Protein AF-A0A1I8HEH3-F1 (afdb_monomer_lite)

Sequence (156 aa):
EAFVLRLYREANPTGFIKAITDRAQGLTRGGFGIERILRTLFVPGLFLLPRFHESVAACMDACPPQVEEVRVNLTEPMLRCQSALVDLLKACMQELARSAPVLDANELTVENALTRGFDQLLRSYTDPVWHRMSYRSRQLVADIRTLRRFLLALTQ

Foldseek 3Di:
DLVVQVVCCVVCVPDDFDDDDPCPVVQPPDPDHVVVVCVSRVHPDDDDDDCPPPVNVVVCVVDDDDDDDDDDDADPVLVVLLVVLLVLLLVLLVVLCVQQVQDDNVCSDSVNLLDPCNLVVVCVRCVVCVVVHDPSSVVSNVSSVVSSVVNVVSVD

Secondary structure (DSSP, 8-state):
-HHHHHHHHHH-TT-------S-HHHHH-SS--HHHHHHHHT-S------TTSHHHHHHHHTSPPP-----PPPPHHHHHHHHHHHHHHHHHHHHHHHH-TTS-TTT--HHHHHSTTHHHHHHHHHGGGGGGS-HHHHHHHHHHHHHHHHHHHHH-

pLDDT: mean 87.6, std 8.33, range [56.53, 95.75]

Structure (mmCIF, N/CA/C/O backbone):
data_AF-A0A1I8HEH3-F1
#
_entry.id   AF-A0A1I8HEH3-F1
#
loop_
_atom_site.group_PDB
_atom_site.id
_atom_site.type_symbol
_atom_site.label_atom_id
_atom_site.label_alt_id
_atom_site.label_comp_id
_atom_site.label_asym_id
_atom_site.label_entity_id
_atom_site.label_seq_id
_atom_site.pdbx_PDB_ins_code
_atom_site.Cartn_x
_atom_site.Cartn_y
_atom_site.Cartn_z
_atom_site.occupancy
_atom_site.B_iso_or_equiv
_atom_site.auth_seq_id
_atom_site.auth_comp_id
_atom_site.auth_asym_id
_atom_site.auth_atom_id
_atom_site.pdbx_PDB_model_num
ATOM 1 N N . GLU A 1 1 ? -20.391 -0.368 0.387 1.00 59.88 1 GLU A N 1
ATOM 2 C CA . GLU A 1 1 ? -20.772 -0.654 1.792 1.00 59.88 1 GLU A CA 1
ATOM 3 C C . GLU A 1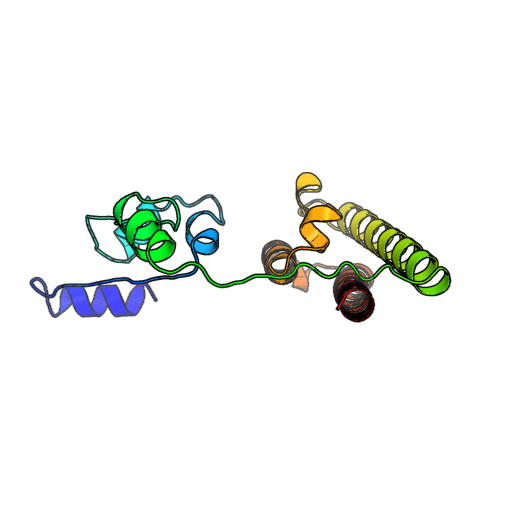 1 ? -21.666 0.408 2.442 1.00 59.88 1 GLU A C 1
ATOM 5 O O . GLU A 1 1 ? -22.540 0.037 3.211 1.00 59.88 1 GLU A O 1
ATOM 10 N N . ALA A 1 2 ? -21.550 1.700 2.097 1.00 78.25 2 ALA A N 1
ATOM 11 C CA . ALA A 1 2 ? -22.371 2.772 2.688 1.00 78.25 2 ALA A CA 1
ATOM 12 C C . ALA A 1 2 ? -23.903 2.568 2.605 1.00 78.25 2 ALA A C 1
ATOM 14 O O . ALA A 1 2 ? -24.631 3.057 3.462 1.00 78.25 2 ALA A O 1
ATOM 15 N N . PHE A 1 3 ? -24.400 1.858 1.587 1.00 90.50 3 PHE A N 1
ATOM 16 C CA . PHE A 1 3 ? -25.835 1.627 1.380 1.00 90.50 3 PHE A CA 1
ATOM 17 C C . PHE A 1 3 ? -26.467 0.740 2.462 1.00 90.50 3 PHE A C 1
ATOM 19 O O . PHE A 1 3 ? -27.481 1.109 3.045 1.00 90.50 3 PHE A O 1
ATOM 26 N N . VAL A 1 4 ? -25.835 -0.393 2.780 1.00 92.06 4 VAL A N 1
ATOM 27 C CA . VAL A 1 4 ? -26.353 -1.346 3.778 1.00 92.06 4 VAL A CA 1
ATOM 28 C C . VAL A 1 4 ? -26.403 -0.704 5.164 1.00 92.06 4 VAL A C 1
ATOM 30 O O . VAL A 1 4 ? -27.371 -0.876 5.896 1.00 92.06 4 VAL A O 1
ATOM 33 N N . LEU A 1 5 ? -25.391 0.096 5.504 1.00 91.44 5 LEU A N 1
ATOM 34 C CA . LEU A 1 5 ? -25.330 0.794 6.790 1.00 91.44 5 LEU A CA 1
ATOM 35 C C . LEU A 1 5 ? -26.405 1.879 6.922 1.00 91.44 5 LEU A C 1
ATOM 37 O O . LEU A 1 5 ? -26.937 2.068 8.013 1.00 91.44 5 LEU A O 1
ATOM 41 N N . ARG A 1 6 ? -26.759 2.557 5.821 1.00 91.50 6 ARG A N 1
ATOM 42 C CA . ARG A 1 6 ? -27.878 3.514 5.796 1.00 91.50 6 ARG A CA 1
ATOM 43 C C . ARG A 1 6 ? -29.211 2.816 6.052 1.00 91.50 6 ARG A C 1
ATOM 45 O O . ARG A 1 6 ? -29.914 3.218 6.970 1.00 91.50 6 ARG A O 1
ATOM 52 N N . LEU A 1 7 ? -29.491 1.725 5.335 1.00 93.62 7 LEU A N 1
ATOM 53 C CA . LEU A 1 7 ? -30.700 0.919 5.547 1.00 93.62 7 LEU A CA 1
ATOM 54 C C . LEU A 1 7 ? -30.800 0.382 6.980 1.00 93.62 7 LEU A C 1
ATOM 56 O O . LEU A 1 7 ? -31.857 0.447 7.602 1.00 93.62 7 LEU A O 1
ATOM 60 N N . TYR A 1 8 ? -29.689 -0.119 7.529 1.00 93.25 8 TYR A N 1
ATOM 61 C CA . TYR A 1 8 ? -29.653 -0.586 8.913 1.00 93.25 8 TYR A CA 1
ATOM 62 C C . TYR A 1 8 ? -30.023 0.529 9.897 1.00 93.25 8 TYR A C 1
ATOM 64 O O . TYR A 1 8 ? -30.809 0.295 10.814 1.00 93.25 8 TYR A O 1
ATOM 72 N N . ARG A 1 9 ? -29.479 1.737 9.698 1.00 90.88 9 ARG A N 1
ATOM 73 C CA . ARG A 1 9 ? -29.699 2.886 10.582 1.00 90.88 9 ARG A CA 1
ATOM 74 C C . ARG A 1 9 ? -31.121 3.443 10.483 1.00 90.88 9 ARG A C 1
ATOM 76 O O . ARG A 1 9 ? -31.656 3.861 11.504 1.00 90.88 9 ARG A O 1
ATOM 83 N N . GLU A 1 10 ? -31.726 3.410 9.297 1.00 92.81 10 GLU A N 1
ATOM 84 C CA . GLU A 1 10 ? -33.136 3.773 9.091 1.00 92.81 10 GLU A CA 1
ATOM 85 C C . GLU A 1 10 ? -34.078 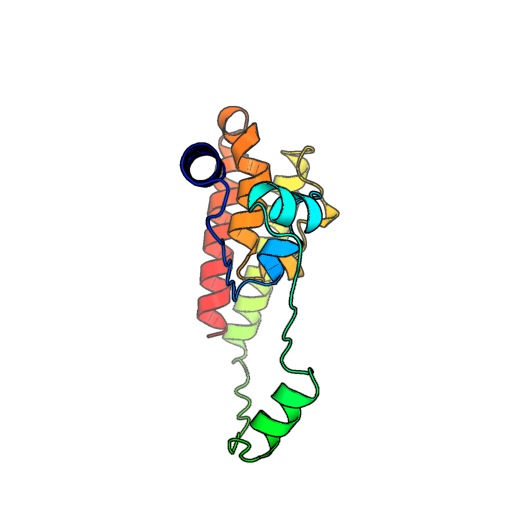2.836 9.857 1.00 92.81 10 GLU A C 1
ATOM 87 O O . GLU A 1 10 ? -35.000 3.300 10.522 1.00 92.81 10 GLU A O 1
ATOM 92 N N . ALA A 1 11 ? -33.820 1.525 9.818 1.00 94.75 11 ALA A N 1
ATOM 93 C CA . ALA A 1 11 ? -34.638 0.539 10.522 1.00 94.75 11 ALA A CA 1
ATOM 94 C C . ALA A 1 11 ? -34.338 0.452 12.033 1.00 94.75 11 ALA A C 1
ATOM 96 O O . ALA A 1 11 ? -35.216 0.092 12.813 1.00 94.75 11 ALA A O 1
ATOM 97 N N . ASN A 1 12 ? -33.106 0.757 12.460 1.00 92.00 12 ASN A N 1
ATOM 98 C CA . ASN A 1 12 ? -32.638 0.582 13.839 1.00 92.00 12 ASN A CA 1
ATOM 99 C C . ASN A 1 12 ? -31.921 1.846 14.354 1.00 92.00 12 ASN A C 1
ATOM 101 O O . ASN A 1 12 ? -30.684 1.882 14.402 1.00 92.00 12 ASN A O 1
ATOM 105 N N . PRO A 1 13 ? -32.663 2.879 14.798 1.00 88.56 13 PRO A N 1
ATOM 106 C CA . PRO A 1 13 ? -32.065 4.137 15.250 1.00 88.56 13 PRO A CA 1
ATOM 107 C C . PRO A 1 13 ? -31.179 3.977 16.498 1.00 88.56 13 PRO A C 1
ATOM 109 O O . PRO A 1 13 ? -30.188 4.690 16.640 1.00 88.56 13 PRO A O 1
ATOM 112 N N . THR A 1 14 ? -31.480 3.013 17.374 1.00 90.25 14 THR A N 1
ATOM 113 C CA . THR A 1 14 ? -30.722 2.727 18.609 1.00 90.25 14 THR A CA 1
ATOM 114 C C . THR A 1 14 ? -29.656 1.636 18.449 1.00 90.25 14 THR A C 1
ATOM 116 O O . THR A 1 14 ? -28.932 1.340 19.399 1.00 90.25 14 THR A O 1
ATOM 119 N N . GLY A 1 15 ? -29.531 1.032 17.261 1.00 90.00 15 GLY A N 1
ATOM 120 C CA . GLY A 1 15 ? -28.561 -0.031 16.993 1.00 90.00 15 GLY A CA 1
ATOM 121 C C . GLY A 1 15 ? -27.109 0.458 17.057 1.00 90.00 15 GLY A C 1
ATOM 122 O O . GLY A 1 15 ? -26.787 1.561 16.603 1.00 90.00 15 GLY A O 1
ATOM 123 N N . PHE A 1 16 ? -26.202 -0.356 17.601 1.00 90.75 16 PHE A N 1
ATOM 124 C CA . PHE A 1 16 ? -24.776 -0.022 17.650 1.00 90.75 16 PHE A CA 1
ATOM 125 C C . PHE A 1 16 ? -24.029 -0.566 16.426 1.00 90.75 16 PHE A C 1
ATOM 127 O O . PHE A 1 16 ? -24.367 -1.614 15.884 1.00 90.75 16 PHE A O 1
ATOM 134 N N . ILE A 1 17 ? -22.975 0.138 16.011 1.00 91.56 17 ILE A N 1
ATOM 135 C CA . ILE A 1 17 ? -22.085 -0.279 14.921 1.00 91.56 17 ILE A CA 1
ATOM 136 C C . ILE A 1 17 ? -20.659 -0.298 15.466 1.00 91.56 17 ILE A C 1
ATOM 138 O O . ILE A 1 17 ? -20.220 0.663 16.098 1.00 91.56 17 ILE A O 1
ATOM 142 N N . LYS A 1 18 ? -19.934 -1.393 15.227 1.00 91.88 18 LYS A N 1
ATOM 143 C CA . LYS A 1 18 ? -18.497 -1.505 15.499 1.00 91.88 18 LYS A CA 1
ATOM 144 C C . LYS A 1 18 ? -17.781 -1.810 14.192 1.00 91.88 18 LYS A C 1
ATOM 146 O O . LYS A 1 18 ? -18.177 -2.723 13.477 1.00 91.88 18 LYS A O 1
ATOM 151 N N . ALA A 1 19 ? -16.730 -1.054 13.902 1.00 90.44 19 ALA A N 1
ATOM 152 C CA . ALA A 1 19 ? -15.879 -1.267 12.742 1.00 90.44 19 ALA A CA 1
ATOM 153 C C . ALA A 1 19 ? -14.469 -1.604 13.227 1.00 90.44 19 ALA A C 1
ATOM 155 O O . ALA A 1 19 ? -13.859 -0.822 13.952 1.00 90.44 19 ALA A O 1
ATOM 156 N N . ILE A 1 20 ? -13.976 -2.779 12.846 1.00 91.69 20 ILE A N 1
ATOM 157 C CA . ILE A 1 20 ? -12.641 -3.262 13.200 1.00 91.69 20 ILE A CA 1
ATOM 158 C C . ILE A 1 20 ? -11.874 -3.432 11.894 1.00 91.69 20 ILE A C 1
ATOM 160 O O . ILE A 1 20 ? -12.397 -3.992 10.932 1.00 91.69 20 ILE A O 1
ATOM 164 N N . THR A 1 21 ? -10.651 -2.916 11.846 1.00 89.38 21 THR A N 1
ATOM 165 C CA . THR A 1 21 ? -9.769 -3.038 10.685 1.00 89.38 21 THR A CA 1
ATOM 166 C C . THR A 1 21 ? -8.327 -3.173 11.145 1.00 89.38 21 THR A C 1
ATOM 168 O O . THR A 1 21 ? -7.895 -2.508 12.082 1.00 89.38 21 THR A O 1
ATOM 171 N N . ASP A 1 22 ? -7.585 -4.030 10.462 1.00 90.06 22 ASP A N 1
ATOM 172 C CA . ASP A 1 22 ? -6.143 -4.232 10.593 1.00 90.06 22 ASP A CA 1
ATOM 173 C C . ASP A 1 22 ? -5.352 -3.466 9.512 1.00 90.06 22 ASP A C 1
ATOM 175 O O . ASP A 1 22 ? -4.131 -3.320 9.591 1.00 90.06 22 ASP A O 1
ATOM 179 N N . ARG A 1 23 ? -6.039 -2.914 8.502 1.00 84.31 23 ARG A N 1
ATOM 180 C CA . ARG A 1 23 ? -5.431 -2.218 7.359 1.00 84.31 23 ARG A CA 1
ATOM 181 C C . ARG A 1 23 ? -5.371 -0.706 7.562 1.00 84.31 23 ARG A C 1
ATOM 183 O O . ARG A 1 23 ? -6.087 0.048 6.901 1.00 84.31 23 ARG A O 1
ATOM 190 N N . ALA A 1 24 ? -4.447 -0.250 8.410 1.00 83.12 24 ALA A N 1
ATOM 191 C CA . ALA A 1 24 ? -4.234 1.178 8.686 1.00 83.12 24 ALA A CA 1
ATOM 192 C C . ALA A 1 24 ? -3.945 2.013 7.419 1.00 83.12 24 ALA A C 1
ATOM 194 O O . ALA A 1 24 ? -4.474 3.110 7.268 1.00 83.12 24 ALA A O 1
ATOM 195 N N . GLN A 1 25 ? -3.185 1.470 6.459 1.00 78.06 25 GLN A N 1
ATOM 196 C CA . GLN A 1 25 ? -2.866 2.157 5.195 1.00 78.06 25 GLN A CA 1
ATOM 197 C C . GLN A 1 25 ? -4.104 2.466 4.337 1.00 78.06 25 GLN A C 1
ATOM 199 O O . GLN A 1 25 ? -4.077 3.377 3.518 1.00 78.06 25 GLN A O 1
ATOM 204 N N . GLY A 1 26 ? -5.194 1.709 4.494 1.00 78.25 26 GLY A N 1
ATOM 205 C CA . GLY A 1 26 ? -6.444 1.981 3.786 1.00 78.25 26 GLY A CA 1
ATOM 206 C C . GLY A 1 26 ? -7.173 3.219 4.313 1.00 78.25 26 GLY A C 1
ATOM 207 O O . GLY A 1 26 ? -7.940 3.821 3.570 1.00 78.25 26 GLY A O 1
ATOM 208 N N . LEU A 1 27 ? -6.918 3.614 5.566 1.00 79.38 27 LEU A N 1
ATOM 209 C CA . LEU A 1 27 ? -7.561 4.761 6.216 1.00 79.38 27 LEU A CA 1
ATOM 210 C C . LEU A 1 27 ? -6.949 6.106 5.806 1.00 79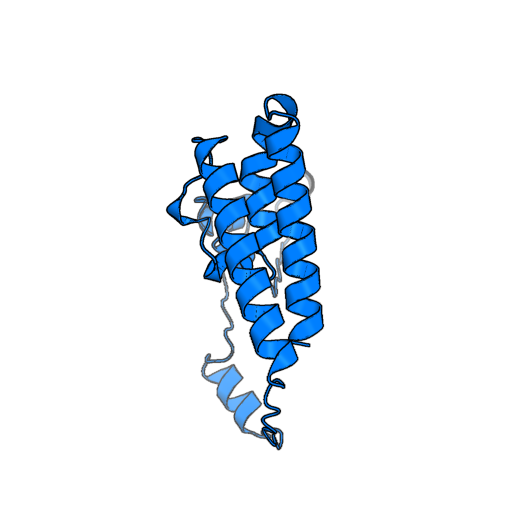.38 27 LEU A C 1
ATOM 212 O O . LEU A 1 27 ? -7.594 7.139 5.962 1.00 79.38 27 LEU A O 1
ATOM 216 N N . THR A 1 28 ? -5.717 6.098 5.295 1.00 74.31 28 THR A N 1
ATOM 217 C CA . THR A 1 28 ? -4.979 7.304 4.888 1.00 74.31 28 THR A CA 1
ATOM 218 C C . THR A 1 28 ? -4.984 7.538 3.375 1.00 74.31 28 THR A C 1
ATOM 220 O O . THR A 1 28 ? -4.569 8.600 2.918 1.00 74.31 28 THR A O 1
ATOM 223 N N . ARG A 1 29 ? -5.454 6.571 2.574 1.00 67.12 29 ARG A N 1
ATOM 224 C CA . ARG A 1 29 ? -5.452 6.653 1.104 1.00 67.12 29 ARG A CA 1
ATOM 225 C C . ARG A 1 29 ? -6.598 7.514 0.559 1.00 67.12 29 ARG A C 1
ATOM 227 O O . ARG A 1 29 ? -7.758 7.307 0.903 1.00 67.12 29 ARG A O 1
ATOM 234 N N . GLY A 1 30 ? -6.272 8.381 -0.406 1.00 57.38 30 GLY A N 1
ATOM 235 C CA . GLY A 1 30 ? -7.242 8.947 -1.352 1.00 57.38 30 GLY A CA 1
ATOM 236 C C . GLY A 1 30 ? -7.847 10.308 -1.003 1.00 57.38 30 GLY A C 1
ATOM 237 O O . GLY A 1 30 ? -8.990 10.541 -1.380 1.00 57.38 30 GLY A O 1
ATOM 238 N N . GLY A 1 31 ? -7.142 11.194 -0.289 1.00 56.53 31 GLY A N 1
ATOM 239 C CA . GLY A 1 31 ? -7.541 12.602 -0.068 1.00 56.53 31 GLY A CA 1
ATOM 240 C C . GLY A 1 31 ? -8.800 12.821 0.784 1.00 56.53 31 GLY A C 1
ATOM 241 O O . GLY A 1 31 ? -9.051 13.918 1.275 1.00 56.53 31 GLY A O 1
ATOM 242 N N . PHE A 1 32 ? -9.583 11.772 1.013 1.00 61.50 32 PHE A N 1
ATOM 243 C CA . PHE A 1 32 ? -10.722 11.771 1.903 1.00 61.50 32 PHE A CA 1
ATOM 244 C C . PHE A 1 32 ? -10.270 11.297 3.280 1.00 61.50 32 PHE A C 1
ATOM 246 O O . PHE A 1 32 ? -9.942 10.126 3.460 1.00 61.50 32 PHE A O 1
ATOM 253 N N . GLY A 1 33 ? -10.245 12.215 4.244 1.00 74.31 33 GLY A N 1
ATOM 254 C CA . GLY A 1 33 ? -9.785 11.929 5.599 1.00 74.31 33 GLY A CA 1
ATOM 255 C C . GLY A 1 33 ? -10.608 10.854 6.317 1.00 74.31 33 GLY A C 1
ATOM 256 O O . GLY A 1 33 ? -11.756 10.569 5.960 1.00 74.31 33 GLY A O 1
ATOM 257 N N . ILE A 1 34 ? -10.020 10.309 7.387 1.00 86.19 34 ILE A N 1
ATOM 258 C CA . ILE A 1 34 ? -10.632 9.340 8.315 1.00 86.19 34 ILE A CA 1
ATOM 259 C C . ILE A 1 34 ? -12.043 9.774 8.740 1.00 86.19 34 ILE A C 1
ATOM 261 O O . ILE A 1 34 ? -12.942 8.947 8.862 1.00 86.19 34 ILE A O 1
ATOM 265 N N . GLU A 1 35 ? -12.272 11.079 8.870 1.00 86.69 35 GLU A N 1
ATOM 266 C CA . GLU A 1 35 ? -13.579 11.664 9.159 1.00 86.69 35 GLU A CA 1
ATOM 267 C C . GLU A 1 35 ? -14.681 11.202 8.191 1.00 86.69 35 GLU A C 1
ATOM 269 O O . GLU A 1 35 ? -15.775 10.839 8.624 1.00 86.69 35 GLU A O 1
ATOM 274 N N . ARG A 1 36 ? -14.410 11.148 6.878 1.00 87.06 36 ARG A N 1
ATOM 275 C CA . ARG A 1 36 ? -15.399 10.682 5.894 1.00 87.06 36 ARG A CA 1
ATOM 276 C C . ARG A 1 36 ? -15.756 9.218 6.128 1.00 87.06 36 ARG A C 1
ATOM 278 O O . ARG A 1 36 ? -16.917 8.839 5.970 1.00 87.06 36 ARG A O 1
ATOM 285 N N . ILE A 1 37 ? -14.770 8.405 6.502 1.00 88.25 37 ILE A N 1
ATOM 286 C CA . ILE A 1 37 ? -14.965 6.988 6.819 1.00 88.25 37 ILE A CA 1
ATOM 287 C C . ILE A 1 37 ? -15.845 6.865 8.068 1.00 88.25 37 ILE A C 1
ATOM 289 O O . ILE A 1 37 ? -16.869 6.190 8.012 1.00 88.25 37 ILE A O 1
ATOM 293 N N . LEU A 1 38 ? -15.528 7.587 9.146 1.00 89.56 38 LEU A N 1
ATOM 294 C CA . LEU A 1 38 ? -16.314 7.586 10.388 1.00 89.56 38 LEU A CA 1
ATOM 295 C C . LEU A 1 38 ? -17.766 8.034 10.158 1.00 89.56 38 LEU A C 1
ATOM 297 O O . LEU A 1 38 ? -18.697 7.363 10.604 1.00 89.56 38 LEU A O 1
ATOM 301 N N . ARG A 1 39 ? -17.971 9.107 9.378 1.00 89.12 39 ARG A N 1
ATOM 302 C CA . ARG A 1 39 ? -19.305 9.592 8.979 1.00 89.12 39 ARG A CA 1
ATOM 303 C C . ARG A 1 39 ? -20.073 8.553 8.162 1.00 89.12 39 ARG A C 1
ATOM 305 O O . ARG A 1 39 ? -21.259 8.351 8.392 1.00 89.12 39 ARG A O 1
ATOM 312 N N . THR A 1 40 ? -19.403 7.871 7.232 1.00 89.69 40 THR A N 1
ATOM 313 C CA . THR A 1 40 ? -20.017 6.813 6.408 1.00 89.69 40 THR A CA 1
ATOM 314 C C . THR A 1 40 ? -20.409 5.592 7.244 1.00 89.69 40 THR A C 1
ATOM 316 O O . THR A 1 40 ? -21.405 4.936 6.947 1.00 89.69 40 THR A O 1
ATOM 319 N N . LEU A 1 41 ? -19.635 5.296 8.289 1.00 90.50 41 LEU A N 1
ATOM 320 C CA . LEU A 1 41 ? -19.862 4.188 9.214 1.00 90.50 41 LEU A CA 1
ATOM 321 C C . LEU A 1 41 ? -20.817 4.537 10.368 1.00 90.50 41 LEU A C 1
ATOM 323 O O . LEU A 1 41 ? -21.198 3.645 11.121 1.00 90.50 41 LEU A O 1
ATOM 327 N N . PHE A 1 42 ? -21.226 5.804 10.506 1.00 90.56 42 PHE A N 1
ATOM 328 C CA . PHE A 1 42 ? -22.048 6.301 11.614 1.00 90.56 42 PHE A CA 1
ATOM 329 C C . PHE A 1 42 ? -21.447 5.991 12.998 1.00 90.56 42 PHE A C 1
ATOM 331 O O . PHE A 1 42 ? -22.170 5.598 13.917 1.00 90.56 42 PHE A O 1
ATOM 338 N N . VAL A 1 43 ? -20.127 6.137 13.142 1.00 90.69 43 VAL A N 1
ATOM 339 C CA . VAL A 1 43 ? -19.414 5.937 14.414 1.00 90.69 43 VAL A CA 1
ATOM 340 C C . VAL A 1 43 ? -18.784 7.255 14.884 1.00 90.69 43 VAL A C 1
ATOM 342 O O . VAL A 1 43 ? -18.143 7.936 14.083 1.00 90.69 43 VAL A O 1
ATOM 345 N N . PRO A 1 44 ? -18.959 7.645 16.160 1.00 88.56 44 PRO A N 1
ATOM 346 C CA . PRO A 1 44 ? -18.463 8.927 16.666 1.00 88.56 44 PRO A CA 1
ATOM 347 C C . PRO A 1 44 ? -16.989 8.887 17.092 1.00 88.56 44 PRO A C 1
ATOM 349 O O . PRO A 1 44 ? -16.349 9.930 17.169 1.00 88.56 44 PRO A O 1
ATOM 352 N N . GLY A 1 45 ? -16.459 7.701 17.399 1.00 88.69 45 GLY A N 1
ATOM 353 C CA . GLY A 1 45 ? -15.132 7.526 17.982 1.00 88.69 45 GLY A CA 1
ATOM 354 C C . GLY A 1 45 ? -14.219 6.661 17.124 1.00 88.69 45 GLY A C 1
ATOM 355 O O . GLY A 1 45 ? -14.670 5.743 16.437 1.00 88.69 45 GLY A O 1
ATOM 356 N N . LEU A 1 46 ? -12.923 6.946 17.213 1.00 90.88 46 LEU A N 1
ATOM 357 C CA . LEU A 1 46 ? -11.846 6.169 16.615 1.00 90.88 46 LEU A CA 1
ATOM 358 C C . LEU A 1 46 ? -10.885 5.744 17.722 1.00 90.88 46 LEU A C 1
ATOM 360 O O . LEU A 1 46 ? -10.368 6.588 18.448 1.00 90.88 46 LEU A O 1
ATOM 364 N N . PHE A 1 47 ? -10.612 4.446 17.805 1.00 91.75 47 PHE A N 1
ATOM 365 C CA . PHE A 1 47 ? -9.574 3.903 18.674 1.00 91.75 47 PHE A CA 1
ATOM 366 C C . PHE A 1 47 ? -8.411 3.426 17.808 1.00 91.75 47 PHE A C 1
ATOM 368 O O . PHE A 1 47 ? -8.600 2.597 16.918 1.00 91.75 47 PHE A O 1
ATOM 375 N N . LEU A 1 48 ? -7.216 3.959 18.058 1.00 90.56 48 LEU A N 1
ATOM 376 C CA . LEU A 1 48 ? -5.984 3.537 17.397 1.00 90.56 48 LEU A CA 1
ATOM 377 C C . LEU A 1 48 ? -5.145 2.740 18.393 1.00 90.56 48 LEU A C 1
ATOM 379 O O . LEU A 1 48 ? -4.767 3.260 19.438 1.00 90.56 48 LEU A O 1
ATOM 383 N N . LEU A 1 49 ? -4.848 1.487 18.055 1.00 91.69 49 LEU A N 1
ATOM 384 C CA . LEU A 1 49 ? -4.038 0.579 18.872 1.00 91.69 49 LEU A CA 1
ATOM 385 C C . LEU A 1 49 ? -2.794 0.136 18.085 1.00 91.69 49 LEU A C 1
ATOM 387 O O . LEU A 1 49 ? -2.741 -0.991 17.590 1.00 91.69 49 LEU A O 1
ATOM 391 N N . PRO A 1 50 ? -1.807 1.029 17.883 1.00 92.31 50 PRO A N 1
ATOM 392 C CA . PRO A 1 50 ? -0.552 0.655 17.246 1.00 92.31 50 PRO A CA 1
ATOM 393 C C . PRO A 1 50 ? 0.289 -0.241 18.165 1.00 92.31 50 PRO A C 1
ATOM 395 O O . PRO A 1 50 ? 0.129 -0.237 19.382 1.00 92.31 50 PRO A O 1
ATOM 398 N N . ARG A 1 51 ? 1.254 -0.968 17.591 1.00 91.00 51 ARG A N 1
ATOM 399 C CA . ARG A 1 51 ? 2.140 -1.867 18.358 1.00 91.00 51 ARG A CA 1
ATOM 400 C C . ARG A 1 51 ? 3.018 -1.150 19.386 1.00 91.00 51 ARG A C 1
ATOM 402 O O . ARG A 1 51 ? 3.414 -1.763 20.362 1.00 91.00 51 ARG A O 1
ATOM 409 N N . PHE A 1 52 ? 3.294 0.135 19.174 1.00 92.12 52 PHE A N 1
ATOM 410 C CA . PHE A 1 52 ? 4.053 0.969 20.109 1.00 92.12 52 PHE A CA 1
ATOM 411 C C . PHE A 1 52 ? 3.183 1.594 21.216 1.00 92.12 52 PHE A C 1
ATOM 413 O O . PHE A 1 52 ? 3.689 2.372 22.017 1.00 92.12 52 PHE A O 1
ATOM 420 N N . HIS A 1 53 ? 1.874 1.314 21.251 1.00 95.19 53 HIS A N 1
ATOM 421 C CA . HIS A 1 53 ? 1.011 1.752 22.346 1.00 95.19 53 HIS A CA 1
ATOM 422 C C . HIS A 1 53 ? 1.466 1.093 23.652 1.00 95.19 53 HIS A C 1
ATOM 424 O O . HIS A 1 53 ? 1.681 -0.115 23.667 1.00 95.19 53 HIS A O 1
ATOM 430 N N . GLU A 1 54 ? 1.567 1.859 24.739 1.00 94.19 54 GLU A N 1
ATOM 431 C CA . GLU A 1 54 ? 2.174 1.428 26.010 1.00 94.19 54 GLU A CA 1
ATOM 432 C C . GLU A 1 54 ? 1.652 0.069 26.502 1.00 94.19 54 GLU A C 1
ATOM 434 O O . GLU A 1 54 ? 2.431 -0.845 26.757 1.00 94.19 54 GLU A O 1
ATOM 439 N N . SER A 1 55 ? 0.327 -0.110 26.543 1.00 94.06 55 SER A N 1
ATOM 440 C CA . SER A 1 55 ? -0.290 -1.373 26.974 1.00 94.06 55 SER A CA 1
ATOM 441 C C . SER A 1 55 ? -0.007 -2.559 26.046 1.00 94.06 55 SER A C 1
ATOM 443 O O . SER A 1 55 ? 0.039 -3.701 26.500 1.00 94.06 55 SER A O 1
ATOM 445 N N . VAL A 1 56 ? 0.169 -2.305 24.747 1.00 93.00 56 VAL A N 1
ATOM 446 C CA . VAL A 1 56 ? 0.460 -3.338 23.746 1.00 93.00 56 VAL A CA 1
ATOM 447 C C . VAL A 1 56 ? 1.934 -3.715 23.817 1.00 93.00 56 VAL A C 1
ATOM 449 O O . VAL A 1 56 ? 2.242 -4.901 23.873 1.00 93.00 56 VAL A O 1
ATOM 452 N N . ALA A 1 57 ? 2.824 -2.724 23.884 1.00 94.19 57 ALA A N 1
ATOM 453 C CA . ALA A 1 57 ? 4.258 -2.928 24.047 1.00 94.19 57 ALA A CA 1
ATOM 454 C C . ALA A 1 57 ? 4.552 -3.716 25.330 1.00 94.19 57 ALA A C 1
ATOM 456 O O . ALA A 1 57 ? 5.154 -4.778 25.253 1.00 94.19 57 ALA A O 1
ATOM 457 N N . ALA A 1 58 ? 3.993 -3.304 26.474 1.00 94.31 58 ALA A N 1
ATOM 458 C CA . ALA A 1 58 ? 4.157 -4.017 27.742 1.00 94.31 58 ALA A CA 1
ATOM 459 C C . ALA A 1 58 ? 3.691 -5.485 27.675 1.00 94.31 58 ALA A C 1
ATOM 461 O O . ALA A 1 58 ? 4.298 -6.364 28.282 1.00 94.31 58 ALA A O 1
ATOM 462 N N . CYS A 1 59 ? 2.622 -5.767 26.921 1.00 93.31 59 CYS A N 1
ATOM 463 C CA . CYS A 1 59 ? 2.140 -7.129 26.703 1.00 93.31 59 CYS A CA 1
ATOM 464 C C . CYS A 1 59 ? 3.079 -7.943 25.796 1.00 93.31 59 CYS A C 1
ATOM 466 O O . CYS A 1 59 ? 3.327 -9.115 26.072 1.00 93.31 59 CYS A O 1
ATOM 468 N N . MET A 1 60 ? 3.610 -7.334 24.732 1.00 89.94 60 MET A N 1
ATOM 469 C CA . MET A 1 60 ? 4.530 -7.992 23.797 1.00 89.94 60 MET A CA 1
ATOM 470 C C . MET A 1 60 ? 5.927 -8.213 24.401 1.00 89.94 60 MET A C 1
ATOM 472 O O . MET A 1 60 ? 6.535 -9.253 24.154 1.00 89.94 60 MET A O 1
ATOM 476 N N . ASP A 1 61 ? 6.401 -7.286 25.233 1.00 92.31 61 ASP A N 1
ATOM 477 C CA . ASP A 1 61 ? 7.715 -7.333 25.885 1.00 92.31 61 ASP A CA 1
ATOM 478 C C . ASP A 1 61 ? 7.768 -8.339 27.046 1.00 92.31 61 ASP A C 1
ATOM 480 O O . ASP A 1 61 ? 8.849 -8.738 27.474 1.00 92.31 61 ASP A O 1
ATOM 484 N N . ALA A 1 62 ? 6.613 -8.797 27.542 1.00 94.12 62 ALA A N 1
ATOM 485 C CA . ALA A 1 62 ? 6.541 -9.811 28.593 1.00 94.12 62 ALA A CA 1
ATOM 486 C C . ALA A 1 62 ? 7.089 -11.180 28.147 1.00 94.12 62 ALA A C 1
ATOM 488 O O . ALA A 1 62 ? 7.557 -11.960 28.976 1.00 94.12 62 ALA A O 1
ATOM 489 N N . CYS A 1 63 ? 7.023 -11.492 26.850 1.00 92.12 63 CYS A N 1
ATOM 490 C CA . CYS A 1 63 ? 7.553 -12.733 26.289 1.00 92.12 63 CYS A CA 1
ATOM 491 C C . CYS A 1 63 ? 8.027 -12.500 24.844 1.00 92.12 63 CYS A C 1
ATOM 493 O O . CYS A 1 63 ? 7.303 -12.818 23.893 1.00 92.12 63 CYS A O 1
ATOM 495 N N . PRO A 1 64 ? 9.225 -11.916 24.653 1.00 91.56 64 PRO A N 1
ATOM 496 C CA . PRO A 1 64 ? 9.739 -11.650 23.322 1.00 91.56 64 PRO A CA 1
ATOM 497 C C . PRO A 1 64 ? 10.157 -12.964 22.639 1.00 91.56 64 PRO A C 1
ATOM 499 O O . PRO A 1 64 ? 10.772 -13.826 23.274 1.00 91.56 64 PRO A O 1
ATOM 502 N N . PRO A 1 65 ? 9.863 -13.140 21.340 1.00 92.56 65 PRO A N 1
ATOM 503 C CA . PRO A 1 65 ? 10.356 -14.288 20.591 1.00 92.56 65 PRO A CA 1
ATOM 504 C C . PRO A 1 65 ? 11.878 -14.194 20.396 1.00 92.56 65 PRO A C 1
ATOM 506 O O . PRO A 1 65 ? 12.410 -13.115 20.137 1.00 92.56 65 PRO A O 1
ATOM 509 N N . GLN A 1 66 ? 12.581 -15.329 20.456 1.00 94.19 66 GLN A N 1
ATOM 510 C CA . GLN A 1 66 ? 13.977 -15.405 20.018 1.00 94.19 66 GLN A CA 1
ATOM 511 C C . GLN A 1 66 ? 14.018 -15.294 18.489 1.00 94.19 66 GLN A C 1
ATOM 513 O O . GLN A 1 66 ? 13.397 -16.092 17.787 1.00 94.19 66 GLN A O 1
ATOM 518 N N . VAL A 1 67 ? 14.731 -14.292 17.975 1.00 94.44 67 VAL A N 1
ATOM 519 C CA . VAL A 1 67 ? 14.875 -14.039 16.537 1.00 94.44 67 VAL A CA 1
ATOM 520 C C . VAL A 1 67 ? 16.351 -14.113 16.169 1.00 94.44 67 VAL A C 1
ATOM 522 O O . VAL A 1 67 ? 17.167 -13.396 16.742 1.00 94.44 67 VAL A O 1
ATOM 525 N N . GLU A 1 68 ? 16.682 -14.953 15.191 1.00 95.19 68 GLU A N 1
ATOM 526 C CA . GLU A 1 68 ? 18.015 -15.032 14.591 1.00 95.19 68 GLU A CA 1
ATOM 527 C C . GLU A 1 68 ? 17.951 -14.490 13.157 1.00 95.19 68 GLU A C 1
ATOM 529 O O . GLU A 1 68 ? 17.276 -15.052 12.293 1.00 95.19 68 GLU A O 1
ATOM 534 N N . GLU A 1 69 ? 18.618 -13.362 12.899 1.00 93.69 69 GLU A N 1
ATOM 535 C CA . GLU A 1 69 ? 18.666 -12.743 11.570 1.00 93.69 69 GLU A CA 1
ATOM 536 C C . GLU A 1 69 ? 19.796 -13.369 10.743 1.00 93.69 69 GLU A C 1
ATOM 538 O O . GLU A 1 69 ? 20.977 -13.091 10.961 1.00 93.69 69 GLU A O 1
ATOM 543 N N . VAL A 1 70 ? 19.437 -14.196 9.760 1.00 94.44 70 VAL A N 1
ATOM 544 C CA . VAL A 1 70 ? 20.394 -14.762 8.802 1.00 94.44 70 VAL A CA 1
ATOM 545 C C . VAL A 1 70 ? 20.360 -13.948 7.515 1.00 94.44 70 VAL A C 1
ATOM 547 O O . VAL A 1 70 ? 19.360 -13.927 6.799 1.00 94.44 70 VAL A O 1
ATOM 550 N N . ARG A 1 71 ? 21.474 -13.288 7.197 1.00 91.38 71 ARG A N 1
ATOM 551 C CA . ARG A 1 71 ? 21.623 -12.529 5.951 1.00 91.38 71 ARG A CA 1
ATOM 552 C C . ARG A 1 71 ? 22.156 -13.428 4.847 1.00 91.38 71 ARG A C 1
ATOM 554 O O . ARG A 1 71 ? 23.292 -13.892 4.916 1.00 91.38 71 ARG A O 1
ATOM 561 N N . VAL A 1 72 ? 21.345 -13.634 3.814 1.00 90.25 72 VAL A N 1
ATOM 562 C CA . VAL A 1 72 ? 21.742 -14.347 2.597 1.00 90.25 72 VAL A CA 1
ATOM 563 C C . VAL A 1 72 ? 21.974 -13.321 1.497 1.00 90.25 72 VAL A C 1
ATOM 565 O O . VAL A 1 72 ? 21.062 -12.595 1.108 1.00 90.25 72 VAL A O 1
ATOM 568 N N . ASN A 1 73 ? 23.210 -13.245 1.011 1.00 91.44 73 ASN A N 1
ATOM 569 C CA . ASN A 1 73 ? 23.558 -12.336 -0.073 1.00 91.44 73 ASN A CA 1
ATOM 570 C C . ASN A 1 73 ? 23.106 -12.910 -1.419 1.00 91.44 73 ASN A C 1
ATOM 572 O O . ASN A 1 73 ? 23.212 -14.114 -1.662 1.00 91.44 73 ASN A O 1
ATOM 576 N N . LEU A 1 74 ? 22.652 -12.030 -2.312 1.00 91.69 74 LEU A N 1
ATOM 577 C CA . LEU A 1 74 ? 22.399 -12.389 -3.704 1.00 91.69 74 LEU A CA 1
ATOM 578 C C . LEU A 1 74 ? 23.715 -12.777 -4.387 1.00 91.69 74 LEU A C 1
ATOM 580 O O . LEU A 1 74 ? 24.765 -12.187 -4.131 1.00 91.69 74 LEU A O 1
ATOM 584 N N . THR A 1 75 ? 23.651 -13.757 -5.284 1.00 95.12 75 THR A N 1
ATOM 585 C CA . THR A 1 75 ? 24.795 -14.102 -6.136 1.00 95.12 75 THR A CA 1
ATOM 586 C C . THR A 1 75 ? 25.026 -13.023 -7.199 1.00 95.12 75 THR A C 1
ATOM 588 O O . THR A 1 75 ? 24.108 -12.286 -7.560 1.00 95.12 75 THR A O 1
ATOM 591 N N . GLU A 1 76 ? 26.235 -12.956 -7.758 1.00 95.75 76 GLU A N 1
ATOM 592 C CA . GLU A 1 76 ? 26.579 -11.979 -8.803 1.00 95.75 76 GLU A CA 1
ATOM 593 C C . GLU A 1 76 ? 25.616 -12.008 -10.016 1.00 95.75 76 GLU A C 1
ATOM 595 O O . GLU A 1 76 ? 25.147 -10.948 -10.439 1.00 95.75 76 GLU A O 1
ATOM 600 N N . PRO A 1 77 ? 25.210 -13.179 -10.558 1.00 95.12 77 PRO A N 1
ATOM 601 C CA . PRO A 1 77 ? 24.200 -13.224 -11.616 1.00 95.12 77 PRO A CA 1
ATOM 602 C C . PRO A 1 77 ? 22.841 -12.664 -11.178 1.00 95.12 77 PRO A C 1
ATOM 604 O O . PRO A 1 77 ? 22.194 -11.961 -11.952 1.00 95.12 77 PRO A O 1
ATOM 607 N N . MET A 1 78 ? 22.415 -12.938 -9.940 1.00 94.69 78 MET A N 1
ATOM 608 C CA . MET A 1 78 ? 21.147 -12.429 -9.409 1.00 94.69 78 MET A CA 1
ATOM 609 C C . MET A 1 78 ? 21.169 -10.907 -9.281 1.00 94.69 78 MET A C 1
ATOM 611 O O . MET A 1 78 ? 20.197 -10.260 -9.663 1.00 94.69 78 MET A O 1
ATOM 615 N N . LEU A 1 79 ? 22.281 -10.333 -8.814 1.00 95.06 79 LEU A N 1
ATOM 616 C CA . LEU A 1 79 ? 22.447 -8.884 -8.715 1.00 95.06 79 LEU A CA 1
ATOM 617 C C . LEU A 1 79 ? 22.347 -8.222 -10.095 1.00 95.06 79 LEU A C 1
ATOM 619 O O . LEU A 1 79 ? 21.589 -7.272 -10.279 1.00 95.06 79 LEU A O 1
ATOM 623 N N . ARG A 1 80 ? 23.029 -8.784 -11.102 1.00 95.56 80 ARG A N 1
ATOM 624 C CA . ARG A 1 80 ? 22.949 -8.300 -12.489 1.00 95.56 80 ARG A CA 1
ATOM 625 C C . ARG A 1 80 ? 21.524 -8.361 -13.045 1.00 95.56 80 ARG A C 1
ATOM 627 O O . ARG A 1 80 ? 21.076 -7.407 -13.681 1.00 95.56 80 ARG A O 1
ATOM 634 N N . CYS A 1 81 ? 20.804 -9.456 -12.797 1.00 95.44 81 CYS A N 1
ATOM 635 C CA . CYS A 1 81 ? 19.399 -9.591 -13.182 1.00 95.44 81 CYS A CA 1
ATOM 636 C C . CYS A 1 81 ? 18.509 -8.569 -12.461 1.00 95.44 81 CYS A C 1
ATOM 638 O O . CYS A 1 81 ? 17.658 -7.952 -13.099 1.00 95.44 81 CYS A O 1
ATOM 640 N N . GLN A 1 82 ? 18.717 -8.358 -11.160 1.00 94.25 82 GLN A N 1
ATOM 641 C CA . GLN A 1 82 ? 17.972 -7.381 -10.369 1.00 94.25 82 GLN A CA 1
ATOM 642 C C . GLN A 1 82 ? 18.147 -5.965 -10.926 1.00 94.25 82 GLN A C 1
ATOM 644 O O . GLN A 1 82 ? 17.149 -5.290 -11.173 1.00 94.25 82 GLN A O 1
ATOM 649 N N . SER A 1 83 ? 19.389 -5.533 -11.171 1.00 94.50 83 SER A N 1
ATOM 650 C CA . SER A 1 83 ? 19.682 -4.214 -11.744 1.00 94.50 83 SER A CA 1
ATOM 651 C C . SER A 1 83 ? 18.995 -4.025 -13.096 1.00 94.50 83 SER A C 1
ATOM 653 O O . SER A 1 83 ? 18.280 -3.044 -13.285 1.00 94.50 83 SER A O 1
ATOM 655 N N . ALA A 1 84 ? 19.105 -5.009 -13.995 1.00 95.56 84 ALA A N 1
ATOM 656 C CA . ALA A 1 84 ? 18.457 -4.949 -15.304 1.00 95.56 84 ALA A CA 1
ATOM 657 C C . ALA A 1 84 ? 16.922 -4.861 -15.203 1.00 95.56 84 ALA A C 1
ATOM 659 O O . ALA A 1 84 ? 16.294 -4.092 -15.930 1.00 95.56 84 ALA A O 1
ATOM 660 N N . LEU A 1 85 ? 16.301 -5.615 -14.290 1.00 94.81 85 LEU A N 1
ATOM 661 C CA . LEU A 1 85 ? 14.853 -5.562 -14.065 1.00 94.81 85 LEU A CA 1
ATOM 662 C C . LEU A 1 85 ? 14.401 -4.202 -13.520 1.00 94.81 85 LEU A C 1
ATOM 664 O O . LEU A 1 85 ? 13.363 -3.696 -13.946 1.00 94.81 85 LEU A O 1
ATOM 668 N N . VAL A 1 86 ? 15.166 -3.604 -12.602 1.00 93.81 86 VAL A N 1
ATOM 669 C CA . VAL A 1 86 ? 14.875 -2.268 -12.057 1.00 93.81 86 VAL A CA 1
ATOM 670 C C . VAL A 1 86 ? 14.995 -1.197 -13.143 1.00 93.81 86 VAL A C 1
ATOM 672 O O . VAL A 1 86 ? 14.123 -0.329 -13.236 1.00 93.81 86 VAL A O 1
ATOM 675 N N . ASP A 1 87 ? 16.012 -1.281 -14.001 1.00 94.56 87 ASP A N 1
ATOM 676 C CA . ASP A 1 87 ? 16.195 -0.352 -15.120 1.00 94.56 87 ASP A CA 1
ATOM 677 C C . ASP A 1 87 ? 15.051 -0.449 -16.138 1.00 94.56 87 ASP A C 1
ATOM 679 O O . ASP A 1 87 ? 14.487 0.574 -16.540 1.00 94.56 87 ASP A O 1
ATOM 683 N N . LEU A 1 88 ? 14.639 -1.671 -16.498 1.00 94.94 88 LEU A N 1
ATOM 684 C CA . LEU A 1 88 ? 13.481 -1.905 -17.367 1.00 94.94 88 LEU A CA 1
ATOM 685 C C . LEU A 1 88 ? 12.191 -1.360 -16.747 1.00 94.94 88 LEU A C 1
ATOM 687 O O . LEU A 1 88 ? 11.421 -0.673 -17.418 1.00 94.94 88 LEU A O 1
ATOM 691 N N . LEU A 1 89 ? 11.970 -1.613 -15.455 1.00 93.69 89 LEU A N 1
ATOM 692 C CA . LEU A 1 89 ? 10.801 -1.119 -14.731 1.00 93.69 89 LEU A CA 1
ATOM 693 C C . LEU A 1 89 ? 10.747 0.415 -14.753 1.00 93.69 89 LEU A C 1
ATOM 695 O O . LEU A 1 89 ? 9.705 0.994 -15.068 1.00 93.69 89 LEU A O 1
ATOM 699 N N . LYS A 1 90 ? 11.881 1.075 -14.489 1.00 92.25 90 LYS A N 1
ATOM 700 C CA . LYS A 1 90 ? 12.014 2.535 -14.538 1.00 92.25 90 LYS A CA 1
ATOM 701 C C . LYS A 1 90 ? 11.721 3.079 -15.937 1.00 92.25 90 LYS A C 1
ATOM 703 O O . LYS A 1 90 ? 10.977 4.052 -16.062 1.00 92.25 90 LYS A O 1
ATOM 708 N N . ALA A 1 91 ? 12.253 2.445 -16.982 1.00 92.62 91 ALA A N 1
ATOM 709 C CA . ALA A 1 91 ? 12.006 2.841 -18.365 1.00 92.62 91 ALA A CA 1
ATOM 710 C C . ALA A 1 91 ? 10.515 2.732 -18.736 1.00 92.62 91 ALA A C 1
ATOM 712 O O . ALA A 1 91 ? 9.942 3.696 -19.250 1.00 92.62 91 ALA A O 1
ATOM 713 N N . CYS A 1 92 ? 9.861 1.612 -18.402 1.00 92.19 92 CYS A N 1
ATOM 714 C CA . CYS A 1 92 ? 8.430 1.418 -18.646 1.00 92.19 92 CYS A CA 1
ATOM 715 C C . CYS A 1 92 ? 7.573 2.461 -17.914 1.00 92.19 92 CYS A C 1
ATOM 717 O O . CYS A 1 92 ? 6.623 2.991 -18.488 1.00 92.19 92 CYS A O 1
ATOM 719 N N . MET A 1 93 ? 7.909 2.785 -16.663 1.00 90.44 93 MET A N 1
ATOM 720 C CA . MET A 1 93 ? 7.177 3.777 -15.869 1.00 90.44 93 MET A CA 1
ATOM 721 C C . MET A 1 93 ? 7.339 5.199 -16.416 1.00 90.44 93 MET A C 1
ATOM 723 O O . MET A 1 93 ? 6.357 5.933 -16.503 1.00 90.44 93 MET A O 1
ATOM 727 N N . GLN A 1 94 ? 8.546 5.576 -16.845 1.00 89.38 94 GLN A N 1
ATOM 728 C CA . GLN A 1 94 ? 8.787 6.870 -17.488 1.00 89.38 94 GLN A CA 1
ATOM 729 C C . GLN A 1 94 ? 8.034 7.000 -18.813 1.00 89.38 94 GLN A C 1
ATOM 731 O O . GLN A 1 94 ? 7.470 8.051 -19.110 1.00 89.38 94 GLN A O 1
ATOM 736 N N . GLU A 1 95 ? 8.013 5.941 -19.622 1.00 89.38 95 GLU A N 1
ATOM 737 C CA . GLU A 1 95 ? 7.267 5.936 -20.877 1.00 89.38 95 GLU A CA 1
ATOM 738 C C . GLU A 1 95 ? 5.755 6.011 -20.639 1.00 89.38 95 GLU A C 1
ATOM 740 O O . GLU A 1 95 ? 5.056 6.783 -21.303 1.00 89.38 95 GLU A O 1
ATOM 745 N N . LEU A 1 96 ? 5.257 5.278 -19.640 1.00 88.62 96 LEU A N 1
ATOM 746 C CA . LEU A 1 96 ? 3.859 5.330 -19.242 1.00 88.62 96 LEU A CA 1
ATOM 747 C C . LEU A 1 96 ? 3.467 6.746 -18.798 1.00 88.62 96 LEU A C 1
ATOM 749 O O . LEU A 1 96 ? 2.471 7.266 -19.303 1.00 88.62 96 LEU A O 1
ATOM 753 N N . ALA A 1 97 ? 4.280 7.389 -17.953 1.00 85.50 97 ALA A N 1
ATOM 754 C CA . ALA A 1 97 ? 4.071 8.763 -17.491 1.00 85.50 97 ALA A CA 1
ATOM 755 C C . ALA A 1 97 ? 4.018 9.771 -18.654 1.00 85.50 97 ALA A C 1
ATOM 757 O O . ALA A 1 97 ? 3.135 10.624 -18.692 1.00 85.50 97 ALA A O 1
ATOM 758 N N . ARG A 1 98 ? 4.900 9.638 -19.659 1.00 84.12 98 ARG A N 1
ATOM 759 C CA . ARG A 1 98 ? 4.858 10.485 -20.869 1.00 84.12 98 ARG A CA 1
ATOM 760 C C . ARG A 1 98 ? 3.574 10.290 -21.677 1.00 84.12 98 ARG A C 1
ATOM 762 O O . ARG A 1 98 ? 3.046 11.250 -22.227 1.00 84.12 98 ARG A O 1
ATOM 769 N N . SER A 1 99 ? 3.091 9.052 -21.781 1.00 78.25 99 SER A N 1
ATOM 770 C CA . SER A 1 99 ? 1.894 8.724 -22.567 1.00 78.25 99 SER A CA 1
ATOM 771 C C . SER A 1 99 ? 0.576 9.086 -21.871 1.00 78.25 99 SER A C 1
ATOM 773 O O . SER A 1 99 ? -0.460 9.175 -22.528 1.00 78.25 99 SER A O 1
ATOM 775 N N . ALA A 1 100 ? 0.607 9.281 -20.551 1.00 72.06 100 ALA A N 1
ATOM 776 C CA . ALA A 1 100 ? -0.564 9.526 -19.725 1.00 72.06 100 ALA A CA 1
ATOM 777 C C . ALA A 1 100 ? -0.270 10.646 -18.706 1.00 72.06 100 ALA A C 1
ATOM 779 O O . ALA A 1 100 ? -0.029 10.357 -17.537 1.00 72.06 100 ALA A O 1
ATOM 780 N N . PRO A 1 101 ? -0.346 11.927 -19.116 1.00 68.81 101 PRO A N 1
ATOM 781 C CA . PRO A 1 101 ? -0.047 13.075 -18.248 1.00 68.81 101 PRO A CA 1
ATOM 782 C C . PRO A 1 101 ? -1.031 13.257 -17.077 1.00 68.81 101 PRO A C 1
ATOM 784 O O . PRO A 1 101 ? -0.819 14.104 -16.220 1.00 68.81 101 PRO A O 1
ATOM 787 N N . VAL A 1 102 ? -2.114 12.471 -17.039 1.00 67.94 102 VAL A N 1
ATOM 788 C CA . VAL A 1 102 ? -3.054 12.384 -15.905 1.00 67.94 102 VAL A CA 1
ATOM 789 C C . VAL A 1 102 ? -2.448 11.607 -14.726 1.00 67.94 102 VAL A C 1
ATOM 791 O O . VAL A 1 102 ? -2.912 11.743 -13.598 1.00 67.94 102 VAL A O 1
ATOM 794 N N . LEU A 1 103 ? -1.426 10.782 -14.975 1.00 68.62 103 LEU A N 1
ATOM 795 C CA . LEU A 1 103 ? -0.693 10.080 -13.928 1.00 68.62 103 LEU A CA 1
ATOM 796 C C . LEU A 1 103 ? 0.249 11.077 -13.249 1.00 68.62 103 LEU A C 1
ATOM 798 O O . LEU A 1 103 ? 1.124 11.634 -13.912 1.00 68.62 103 LEU A O 1
ATOM 802 N N . ASP A 1 104 ? 0.093 11.291 -11.942 1.00 67.44 104 ASP A N 1
ATOM 803 C CA . ASP A 1 104 ? 1.051 12.100 -11.189 1.00 67.44 104 ASP A CA 1
ATOM 804 C C . ASP A 1 104 ? 2.421 11.405 -11.216 1.00 67.44 104 ASP A C 1
ATOM 806 O O . ASP A 1 104 ? 2.604 10.303 -10.687 1.00 67.44 104 ASP A O 1
ATOM 810 N N . ALA A 1 105 ? 3.390 12.043 -11.874 1.00 64.81 105 ALA A N 1
ATOM 811 C CA . ALA A 1 105 ? 4.740 11.518 -12.025 1.00 64.81 105 ALA A CA 1
ATOM 812 C C . ALA A 1 105 ? 5.438 11.304 -10.671 1.00 64.81 105 ALA A C 1
ATOM 814 O O . ALA A 1 105 ? 6.337 10.468 -10.584 1.00 64.81 105 ALA A O 1
ATOM 815 N N . ASN A 1 106 ? 5.001 12.001 -9.615 1.00 69.00 106 ASN A N 1
ATOM 816 C CA . ASN A 1 106 ? 5.560 11.864 -8.271 1.00 69.00 106 ASN A CA 1
ATOM 817 C C . ASN A 1 106 ? 5.236 10.515 -7.619 1.00 69.00 106 ASN A C 1
ATOM 819 O O . ASN A 1 106 ? 5.967 10.072 -6.736 1.00 69.00 106 ASN A O 1
ATOM 823 N N . GLU A 1 107 ? 4.170 9.837 -8.049 1.00 71.81 107 GLU A N 1
ATOM 824 C CA . GLU A 1 107 ? 3.794 8.537 -7.491 1.00 71.81 107 GLU A CA 1
ATOM 825 C C . GLU A 1 107 ? 4.390 7.353 -8.264 1.00 71.81 107 GLU A C 1
ATOM 827 O O . GLU A 1 107 ? 4.524 6.251 -7.722 1.00 71.81 107 GLU A O 1
ATOM 832 N N . LEU A 1 108 ? 4.820 7.581 -9.508 1.00 79.31 108 LEU A N 1
ATOM 833 C CA . LEU A 1 108 ? 5.492 6.599 -10.358 1.00 79.31 108 LEU A CA 1
ATOM 834 C C . LEU A 1 108 ? 7.000 6.541 -10.057 1.00 79.31 108 LEU A C 1
ATOM 836 O O . LEU A 1 108 ? 7.840 6.759 -10.932 1.00 79.31 108 LEU A O 1
ATOM 840 N N . THR A 1 109 ? 7.351 6.188 -8.820 1.00 84.19 109 THR A N 1
ATOM 841 C CA . THR A 1 109 ? 8.738 5.960 -8.384 1.00 84.19 109 THR A CA 1
ATOM 842 C C . THR A 1 109 ? 9.064 4.472 -8.267 1.00 84.19 109 THR A C 1
ATOM 844 O O . THR A 1 109 ? 8.186 3.638 -8.034 1.00 84.19 109 THR A O 1
ATOM 847 N N . VAL A 1 110 ? 10.349 4.125 -8.399 1.00 84.75 110 VAL A N 1
ATOM 848 C CA . VAL A 1 110 ? 10.819 2.739 -8.218 1.00 84.75 110 VAL A CA 1
ATOM 849 C C . VAL A 1 110 ? 10.474 2.236 -6.814 1.00 84.75 110 VAL A C 1
ATOM 851 O O . VAL A 1 110 ? 9.975 1.126 -6.678 1.00 84.75 110 VAL A O 1
ATOM 854 N N . GLU A 1 111 ? 10.650 3.064 -5.784 1.00 85.31 111 GLU A N 1
ATOM 855 C CA . GLU A 1 111 ? 10.312 2.726 -4.394 1.00 85.31 111 GLU A CA 1
ATOM 856 C C . GLU A 1 111 ? 8.840 2.337 -4.242 1.00 85.31 111 GLU A C 1
ATOM 858 O O . GLU A 1 111 ? 8.527 1.272 -3.704 1.00 85.31 111 GLU A O 1
ATOM 863 N N . ASN A 1 112 ? 7.932 3.142 -4.803 1.00 84.38 112 ASN A N 1
ATOM 864 C CA . ASN A 1 112 ? 6.509 2.829 -4.800 1.00 84.38 112 ASN A CA 1
ATOM 865 C C . ASN A 1 112 ? 6.229 1.542 -5.570 1.00 84.38 112 ASN A C 1
ATOM 867 O O . ASN A 1 112 ? 5.439 0.725 -5.096 1.00 84.38 112 ASN A O 1
ATOM 871 N N . ALA A 1 113 ? 6.903 1.316 -6.701 1.00 86.69 113 ALA A N 1
ATOM 872 C CA . ALA A 1 113 ? 6.761 0.099 -7.492 1.00 86.69 113 ALA A CA 1
ATOM 873 C C . ALA A 1 113 ? 7.175 -1.170 -6.729 1.00 86.69 113 ALA A C 1
ATOM 875 O O . ALA A 1 113 ? 6.602 -2.233 -6.957 1.00 86.69 113 ALA A O 1
ATOM 876 N N . LEU A 1 114 ? 8.093 -1.088 -5.767 1.00 85.94 114 LEU A N 1
ATOM 877 C CA . LEU A 1 114 ? 8.461 -2.231 -4.923 1.00 85.94 114 LEU A CA 1
ATOM 878 C C . LEU A 1 114 ? 7.406 -2.554 -3.855 1.00 85.94 114 LEU A C 1
ATOM 880 O O . LEU A 1 114 ? 7.369 -3.666 -3.324 1.00 85.94 114 LEU A O 1
ATOM 884 N N . THR A 1 115 ? 6.500 -1.624 -3.549 1.00 86.44 115 THR A N 1
ATOM 885 C CA . THR A 1 115 ? 5.457 -1.861 -2.548 1.00 86.44 115 THR A CA 1
ATOM 886 C C . THR A 1 115 ? 4.382 -2.824 -3.058 1.00 86.44 115 THR A C 1
ATOM 888 O O . THR A 1 115 ? 3.998 -2.826 -4.230 1.00 86.44 115 THR A O 1
ATOM 891 N N . ARG A 1 116 ? 3.800 -3.620 -2.150 1.00 80.88 116 ARG A N 1
ATOM 892 C CA . ARG A 1 116 ? 2.673 -4.521 -2.474 1.00 80.88 116 ARG A CA 1
ATOM 893 C C . ARG A 1 116 ? 1.431 -3.765 -2.965 1.00 80.88 116 ARG A C 1
ATOM 895 O O . ARG A 1 116 ? 0.642 -4.306 -3.732 1.00 80.88 116 ARG A O 1
ATOM 902 N N . GLY A 1 117 ? 1.262 -2.514 -2.537 1.00 82.12 117 GLY A N 1
ATOM 903 C CA . GLY A 1 117 ? 0.102 -1.683 -2.857 1.00 82.12 117 GLY A CA 1
ATOM 904 C C . GLY A 1 117 ? 0.144 -1.001 -4.227 1.00 82.12 117 GLY A C 1
ATOM 905 O O . GLY A 1 117 ? -0.839 -0.351 -4.581 1.00 82.12 117 GLY A O 1
ATOM 906 N N . PHE A 1 118 ? 1.239 -1.132 -4.980 1.00 87.19 118 PHE A N 1
ATOM 907 C CA . PHE A 1 118 ? 1.437 -0.413 -6.238 1.00 87.19 118 PHE A CA 1
ATOM 908 C C . PHE A 1 118 ? 0.461 -0.811 -7.348 1.00 87.19 118 PHE A C 1
ATOM 910 O O . PHE A 1 118 ? -0.002 0.056 -8.073 1.00 87.19 118 PHE A O 1
ATOM 917 N N . ASP A 1 119 ? 0.082 -2.090 -7.471 1.00 86.81 119 ASP A N 1
ATOM 918 C CA . ASP A 1 119 ? -0.900 -2.499 -8.493 1.00 86.81 119 ASP A CA 1
ATOM 919 C C . ASP A 1 119 ? -2.246 -1.797 -8.296 1.00 86.81 119 ASP A C 1
ATOM 921 O O . ASP A 1 119 ? -2.907 -1.419 -9.261 1.00 86.81 119 ASP A O 1
ATOM 925 N N . GLN A 1 120 ? -2.655 -1.627 -7.036 1.00 84.38 120 GLN A N 1
ATOM 926 C CA . GLN A 1 120 ? -3.887 -0.927 -6.694 1.00 84.38 120 GLN A CA 1
ATOM 927 C C . GLN A 1 120 ? -3.761 0.576 -6.955 1.00 84.38 120 GLN A C 1
ATOM 929 O O . GLN A 1 120 ? -4.714 1.187 -7.429 1.00 84.38 120 GLN A O 1
ATOM 934 N N . LEU A 1 121 ? -2.589 1.147 -6.668 1.00 82.81 121 LEU A N 1
ATOM 935 C CA . LEU A 1 121 ? -2.281 2.539 -6.974 1.00 82.81 121 LEU A CA 1
ATOM 936 C C . LEU A 1 121 ? -2.371 2.786 -8.481 1.00 82.81 121 LEU A C 1
ATOM 938 O O . LEU A 1 121 ? -3.173 3.600 -8.925 1.00 82.81 121 LEU A O 1
ATOM 942 N N . LEU A 1 122 ? -1.648 1.992 -9.272 1.00 86.56 122 LEU A N 1
ATOM 943 C CA . LEU A 1 122 ? -1.640 2.080 -10.726 1.00 86.56 122 LEU A CA 1
ATOM 944 C C . LEU A 1 122 ? -3.059 1.972 -11.298 1.00 86.56 122 LEU A C 1
ATOM 946 O O . LEU A 1 122 ? -3.453 2.818 -12.093 1.00 86.56 122 LEU A O 1
ATOM 950 N N . ARG A 1 123 ? -3.864 1.012 -10.815 1.00 86.88 123 ARG A N 1
ATOM 951 C CA . ARG A 1 123 ? -5.283 0.877 -11.189 1.00 86.88 123 ARG A CA 1
ATOM 952 C C . ARG A 1 123 ? -6.118 2.110 -10.864 1.00 86.88 123 ARG A C 1
ATOM 954 O O . ARG A 1 123 ? -6.901 2.531 -11.705 1.00 86.88 123 ARG A O 1
ATOM 961 N N . SER A 1 124 ? -5.945 2.718 -9.689 1.00 83.62 124 SER A N 1
ATOM 962 C CA . SER A 1 124 ? -6.723 3.909 -9.316 1.00 83.62 124 SER A CA 1
ATOM 963 C C . SER A 1 124 ? -6.547 5.076 -10.289 1.00 83.62 124 SER A C 1
ATOM 965 O O . SER A 1 124 ? -7.492 5.833 -10.502 1.00 83.62 124 SER A O 1
ATOM 967 N N . TYR A 1 125 ? -5.387 5.164 -10.942 1.00 82.06 125 TYR A N 1
ATOM 968 C CA . TYR A 1 125 ? -5.147 6.147 -11.988 1.00 82.06 125 TYR A CA 1
ATOM 969 C C . TYR A 1 125 ? -5.516 5.665 -13.390 1.00 82.06 125 TYR A C 1
ATOM 971 O O . TYR A 1 125 ? -6.007 6.450 -14.200 1.00 82.06 125 TYR A O 1
ATOM 979 N N . THR A 1 126 ? -5.268 4.392 -13.708 1.00 86.00 126 THR A N 1
ATOM 980 C CA . THR A 1 126 ? -5.484 3.873 -15.063 1.00 86.00 126 THR A CA 1
ATOM 981 C C . THR A 1 126 ? -6.940 3.529 -15.342 1.00 86.00 126 THR A C 1
ATOM 983 O O . THR A 1 126 ? -7.392 3.747 -16.460 1.00 86.00 126 THR A O 1
ATOM 986 N N . ASP A 1 127 ? -7.691 3.016 -14.364 1.00 87.75 127 ASP A N 1
ATOM 987 C CA . ASP A 1 127 ? -9.069 2.539 -14.555 1.00 87.75 127 ASP A CA 1
ATOM 988 C C . ASP A 1 127 ? -10.019 3.644 -15.069 1.00 87.75 127 ASP A C 1
ATOM 990 O O . ASP A 1 127 ? -10.742 3.388 -16.038 1.00 87.75 127 ASP A O 1
ATOM 994 N N . PRO A 1 128 ? -9.992 4.892 -14.543 1.00 86.75 128 PRO A N 1
ATOM 995 C CA . PRO A 1 128 ? -10.848 5.977 -15.037 1.00 86.75 128 PRO A CA 1
ATOM 996 C C . PRO A 1 128 ? -10.616 6.335 -16.512 1.00 86.75 128 PRO A C 1
ATOM 998 O O . PRO A 1 128 ? -11.544 6.748 -17.212 1.00 86.75 128 PRO A O 1
ATOM 1001 N N . VAL A 1 129 ? -9.385 6.172 -17.003 1.00 86.00 129 VAL A N 1
ATOM 1002 C CA . VAL A 1 129 ? -8.977 6.551 -18.366 1.00 86.00 129 VAL A CA 1
ATOM 1003 C C . VAL A 1 129 ? -8.700 5.352 -19.271 1.00 86.00 129 VAL A C 1
ATOM 1005 O O . VAL A 1 129 ? -8.360 5.547 -20.436 1.00 86.00 129 VAL A O 1
ATOM 1008 N N . TRP A 1 130 ? -8.894 4.120 -18.789 1.00 88.75 130 TRP A N 1
ATOM 1009 C CA . TRP A 1 130 ? -8.464 2.882 -19.453 1.00 88.75 130 TRP A CA 1
ATOM 1010 C C . TRP A 1 130 ? -8.951 2.770 -20.900 1.00 88.75 130 TRP A C 1
ATOM 1012 O O . TRP A 1 130 ? -8.195 2.411 -21.801 1.00 88.75 130 TRP A O 1
ATOM 1022 N N . HIS A 1 131 ? -10.210 3.148 -21.132 1.00 88.62 131 HIS A N 1
ATOM 1023 C CA . HIS A 1 131 ? -10.857 3.136 -22.444 1.00 88.62 131 HIS A CA 1
ATOM 1024 C C . HIS A 1 131 ? -10.238 4.124 -23.449 1.00 88.62 131 HIS A C 1
ATOM 1026 O O . HIS A 1 131 ? -10.348 3.912 -24.653 1.00 88.62 131 HIS A O 1
ATOM 1032 N N . ARG A 1 132 ? -9.575 5.185 -22.972 1.00 87.00 132 ARG A N 1
ATOM 1033 C CA . ARG A 1 132 ? -8.886 6.195 -23.796 1.00 87.00 132 ARG A CA 1
ATOM 1034 C C . ARG A 1 132 ? -7.401 5.892 -23.975 1.00 87.00 132 ARG A C 1
ATOM 1036 O O . ARG A 1 132 ? -6.739 6.550 -24.772 1.00 87.00 132 ARG A O 1
ATOM 1043 N N .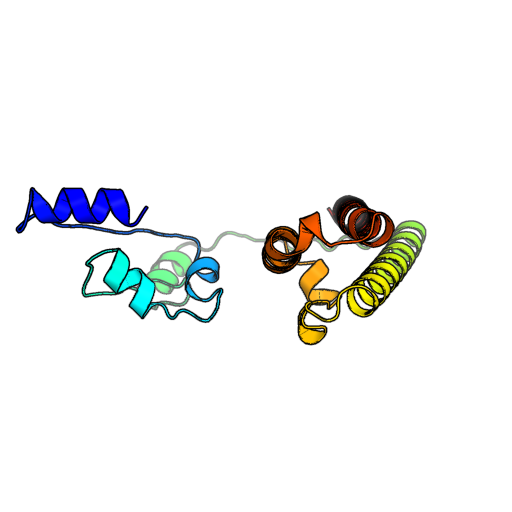 MET A 1 133 ? -6.860 4.921 -23.238 1.00 86.50 133 MET A N 1
ATOM 1044 C CA . MET A 1 133 ? -5.445 4.578 -23.315 1.00 86.50 133 MET A CA 1
ATOM 1045 C C . MET A 1 133 ? -5.122 3.859 -24.626 1.00 86.50 133 MET A C 1
ATOM 1047 O O . MET A 1 133 ? -5.813 2.924 -25.059 1.00 86.50 133 MET A O 1
ATOM 1051 N N . SER A 1 134 ? -3.998 4.254 -25.225 1.00 90.06 134 SER A N 1
ATOM 1052 C CA . SER A 1 134 ? -3.437 3.558 -26.379 1.00 90.06 134 SER A CA 1
ATOM 1053 C C . SER A 1 134 ? -3.168 2.082 -26.054 1.00 90.06 134 SER A C 1
ATOM 1055 O O . SER A 1 134 ? -3.005 1.698 -24.890 1.00 90.06 134 SER A O 1
ATOM 1057 N N . TYR A 1 135 ? -3.111 1.237 -27.085 1.00 91.44 135 TYR A N 1
ATOM 1058 C CA . TYR A 1 135 ? -2.707 -0.163 -26.923 1.00 91.44 135 TYR A CA 1
ATOM 1059 C C . TYR A 1 135 ? -1.331 -0.272 -26.243 1.00 91.44 135 TYR A C 1
ATOM 1061 O O . TYR A 1 135 ? -1.173 -1.019 -25.281 1.00 91.44 135 TYR A O 1
ATOM 1069 N N . ARG A 1 136 ? -0.375 0.565 -26.670 1.00 91.12 136 ARG A N 1
ATOM 1070 C CA . ARG A 1 136 ? 0.983 0.629 -26.116 1.00 91.12 136 ARG A CA 1
ATOM 1071 C C . ARG A 1 136 ? 0.988 0.942 -24.617 1.00 91.12 136 ARG A C 1
ATOM 1073 O O . ARG A 1 136 ? 1.647 0.247 -23.857 1.00 91.12 136 ARG A O 1
ATOM 1080 N N . SER A 1 137 ? 0.209 1.924 -24.162 1.00 89.88 137 SER A N 1
ATOM 1081 C CA . SER A 1 137 ? 0.135 2.270 -22.733 1.00 89.88 137 SER A CA 1
ATOM 1082 C C . SER A 1 137 ? -0.479 1.142 -21.893 1.00 89.88 137 SER A C 1
ATOM 1084 O O . SER A 1 137 ? -0.026 0.883 -20.781 1.00 89.88 137 SER A O 1
ATOM 1086 N N . ARG A 1 138 ? -1.485 0.431 -22.424 1.00 91.75 138 ARG A N 1
ATOM 1087 C CA . ARG A 1 138 ? -2.065 -0.750 -21.758 1.00 91.75 138 ARG A CA 1
ATOM 1088 C C . ARG A 1 138 ? -1.070 -1.909 -21.680 1.00 91.75 138 ARG A C 1
ATOM 1090 O O . ARG A 1 138 ? -1.031 -2.598 -20.661 1.00 91.75 138 ARG A O 1
ATOM 1097 N N . GLN A 1 139 ? -0.250 -2.087 -22.714 1.00 93.81 139 GLN A N 1
ATOM 1098 C CA . GLN A 1 139 ? 0.843 -3.054 -22.716 1.00 93.81 139 GLN A CA 1
ATOM 1099 C C . GLN A 1 139 ? 1.903 -2.702 -21.662 1.00 93.81 139 GLN A C 1
ATOM 1101 O O . GLN A 1 139 ? 2.224 -3.556 -20.845 1.00 93.81 139 GLN A O 1
ATOM 1106 N N . LEU A 1 140 ? 2.331 -1.437 -21.564 1.00 92.50 140 LEU A N 1
ATOM 1107 C CA . LEU A 1 140 ? 3.270 -0.991 -20.523 1.00 92.50 140 LEU A CA 1
ATOM 1108 C C . LEU A 1 140 ? 2.766 -1.289 -19.102 1.00 92.50 140 LEU A C 1
ATOM 1110 O O . LEU A 1 140 ? 3.535 -1.729 -18.252 1.00 92.50 140 LEU A O 1
ATOM 1114 N N . VAL A 1 141 ? 1.469 -1.105 -18.831 1.00 92.00 141 VAL A N 1
ATOM 1115 C CA . VAL A 1 141 ? 0.864 -1.470 -17.533 1.00 92.00 141 VAL A CA 1
ATOM 1116 C C . VAL A 1 141 ? 0.974 -2.978 -17.258 1.00 92.00 141 VAL A C 1
ATOM 1118 O O . VAL A 1 141 ? 1.189 -3.386 -16.113 1.00 92.00 141 VAL A O 1
ATOM 1121 N N . ALA A 1 142 ? 0.822 -3.819 -18.284 1.00 93.31 142 ALA A N 1
ATOM 1122 C CA . ALA A 1 142 ? 1.008 -5.262 -18.159 1.00 93.31 142 ALA A CA 1
ATOM 1123 C C . ALA A 1 142 ? 2.487 -5.633 -17.953 1.00 93.31 142 ALA A C 1
ATOM 1125 O O . ALA A 1 142 ? 2.786 -6.445 -17.076 1.00 93.31 142 ALA A O 1
ATOM 1126 N N . ASP A 1 143 ? 3.399 -4.995 -18.685 1.00 94.50 143 ASP A N 1
ATOM 1127 C CA . ASP A 1 143 ? 4.843 -5.227 -18.593 1.00 94.50 143 ASP A CA 1
ATOM 1128 C C . ASP A 1 143 ? 5.378 -4.853 -17.207 1.00 94.50 143 ASP A C 1
ATOM 1130 O O . ASP A 1 143 ? 6.052 -5.659 -16.568 1.00 94.50 143 ASP A O 1
ATOM 1134 N N . ILE A 1 144 ? 4.978 -3.693 -16.673 1.00 93.31 144 ILE A N 1
ATOM 1135 C CA . ILE A 1 144 ? 5.298 -3.255 -15.304 1.00 93.31 144 ILE A CA 1
ATOM 1136 C C . ILE A 1 144 ? 4.879 -4.315 -14.278 1.00 93.31 144 ILE A C 1
ATOM 1138 O O . ILE A 1 144 ? 5.634 -4.635 -13.359 1.00 93.31 144 ILE A O 1
ATOM 1142 N N . ARG A 1 145 ? 3.689 -4.909 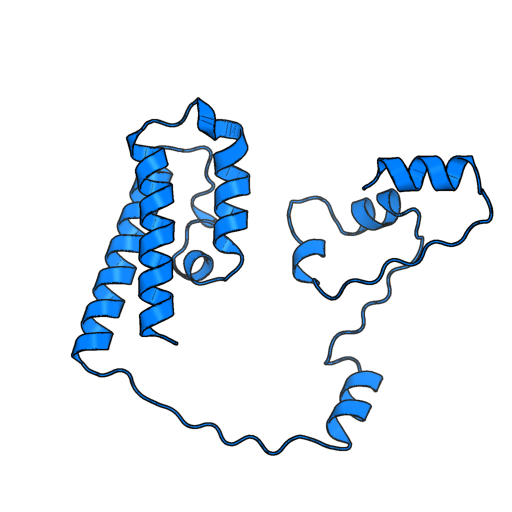-14.431 1.00 92.81 145 ARG A N 1
ATOM 1143 C CA . ARG A 1 145 ? 3.218 -5.976 -13.536 1.00 92.81 145 ARG A CA 1
ATOM 1144 C C . ARG A 1 145 ? 4.086 -7.230 -13.636 1.00 92.81 145 ARG A C 1
ATOM 1146 O O . ARG A 1 145 ? 4.382 -7.844 -12.613 1.00 92.81 145 ARG A O 1
ATOM 1153 N N . THR A 1 146 ? 4.481 -7.617 -14.844 1.00 94.31 146 THR A N 1
ATOM 1154 C CA . THR A 1 146 ? 5.324 -8.795 -15.087 1.00 94.31 146 THR A CA 1
ATOM 1155 C C . THR A 1 146 ? 6.734 -8.598 -14.534 1.00 94.31 146 THR A C 1
ATOM 1157 O O . THR A 1 146 ? 7.215 -9.448 -13.787 1.00 94.31 146 THR A O 1
ATOM 1160 N N . LEU A 1 147 ? 7.360 -7.449 -14.798 1.00 94.31 147 LEU A N 1
ATOM 1161 C CA . LEU A 1 147 ? 8.689 -7.104 -14.284 1.00 94.31 147 LEU A CA 1
ATOM 1162 C C . LEU A 1 147 ? 8.725 -7.114 -12.753 1.00 94.31 147 LEU A C 1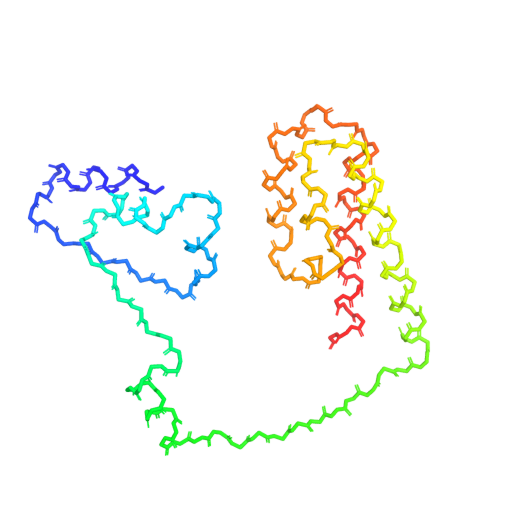
ATOM 1164 O O . LEU A 1 147 ? 9.642 -7.676 -12.159 1.00 94.31 147 LEU A O 1
ATOM 1168 N N . ARG A 1 148 ? 7.687 -6.580 -12.098 1.00 93.69 148 ARG A N 1
ATOM 1169 C CA . ARG A 1 148 ? 7.559 -6.629 -10.632 1.00 93.69 148 ARG A CA 1
ATOM 1170 C C . ARG A 1 148 ? 7.458 -8.055 -10.093 1.00 93.69 148 ARG A C 1
ATOM 1172 O O . ARG A 1 148 ? 8.021 -8.342 -9.041 1.00 93.69 148 ARG A O 1
ATOM 1179 N N . ARG A 1 149 ? 6.769 -8.959 -10.799 1.00 92.25 149 ARG A N 1
ATOM 1180 C CA . ARG A 1 149 ? 6.696 -10.380 -10.414 1.00 92.25 149 ARG A CA 1
ATOM 1181 C C . ARG A 1 149 ? 8.054 -11.065 -10.524 1.00 92.25 149 ARG A C 1
ATOM 1183 O O . ARG A 1 149 ? 8.413 -11.802 -9.614 1.00 92.25 149 ARG A O 1
ATOM 1190 N N . PHE A 1 150 ? 8.805 -10.805 -11.595 1.00 93.69 150 PHE A N 1
ATOM 1191 C CA . PHE A 1 150 ? 10.160 -11.343 -11.745 1.00 93.69 150 PHE A CA 1
ATOM 1192 C C . PHE A 1 150 ? 11.107 -10.821 -10.670 1.00 93.69 150 PHE A C 1
ATOM 1194 O O . PHE A 1 150 ? 11.856 -11.601 -10.093 1.00 93.69 150 PHE A O 1
ATOM 1201 N N . LEU A 1 151 ? 11.030 -9.527 -10.354 1.00 92.00 151 LEU A N 1
ATOM 1202 C CA . LEU A 1 151 ? 11.835 -8.943 -9.290 1.00 92.00 151 LEU A CA 1
ATOM 1203 C C . LEU A 1 151 ? 11.519 -9.587 -7.933 1.00 92.00 151 LEU A C 1
ATOM 1205 O O . LEU A 1 151 ? 12.434 -9.967 -7.212 1.00 92.00 151 LEU A O 1
ATOM 1209 N N . LEU A 1 152 ? 10.230 -9.765 -7.618 1.00 89.56 152 LEU A N 1
ATOM 1210 C CA . LEU A 1 152 ? 9.799 -10.409 -6.378 1.00 89.56 152 LEU A CA 1
ATOM 1211 C C . LEU A 1 152 ? 10.344 -11.837 -6.268 1.00 89.56 152 LEU A C 1
ATOM 1213 O O . LEU A 1 152 ? 10.881 -12.192 -5.226 1.00 89.56 152 LEU A O 1
ATOM 1217 N N . ALA A 1 153 ? 10.252 -12.612 -7.351 1.00 90.00 153 ALA A N 1
ATOM 1218 C CA . ALA A 1 153 ? 10.726 -13.994 -7.416 1.00 90.00 153 ALA A CA 1
ATOM 1219 C C . ALA A 1 153 ? 12.253 -14.142 -7.303 1.00 90.00 153 ALA A C 1
ATOM 1221 O O . ALA A 1 153 ? 12.730 -15.227 -7.005 1.00 90.00 153 ALA A O 1
ATOM 1222 N N . LEU A 1 154 ? 13.022 -13.083 -7.569 1.00 87.69 154 LEU A N 1
ATOM 1223 C CA . LEU A 1 154 ? 14.478 -13.089 -7.409 1.00 87.69 154 LEU A CA 1
ATOM 1224 C C . LEU A 1 154 ? 14.908 -12.719 -5.980 1.00 87.69 154 LEU A C 1
ATOM 1226 O O . LEU A 1 154 ? 15.999 -13.084 -5.552 1.00 87.69 154 LEU A O 1
ATOM 1230 N N . THR A 1 155 ? 14.067 -11.971 -5.262 1.00 79.88 155 THR A N 1
ATOM 1231 C CA . THR A 1 155 ? 14.346 -11.469 -3.903 1.00 79.88 155 THR A CA 1
ATOM 1232 C C . THR A 1 155 ? 13.719 -12.290 -2.772 1.00 79.88 155 THR A C 1
ATOM 1234 O O . THR A 1 155 ? 14.044 -12.036 -1.614 1.00 79.88 155 THR A O 1
ATOM 1237 N N . GLN A 1 156 ? 12.795 -13.205 -3.085 1.00 65.50 156 GLN A N 1
ATOM 1238 C CA . GLN A 1 156 ? 12.123 -14.111 -2.141 1.00 65.50 156 GLN A CA 1
ATOM 1239 C C . GLN A 1 156 ? 12.619 -15.538 -2.328 1.00 65.50 156 GLN A C 1
ATOM 1241 O O . GLN A 1 156 ? 12.732 -16.233 -1.297 1.00 65.50 156 GLN A O 1
#

Radius of gyration: 21.84 Å; chains: 1; bounding box: 61×28×56 Å

Organism: NCBI:txid282301